Protein AF-A0A1V6T4T0-F1 (afdb_monomer_lite)

Secondary structure (DSSP, 8-state):
---GGGTGGGG---------------------------PPPPPPP----------------------------------SHHHHHHHHHHHHHHHHHHHHHHHHHHHHHSSS--HHHHHHHHHHHHHHHHHHHHHHHT-S-HHHHHHHHHHHHHHHSS---TTS---

Radius of gyration: 28.75 Å; chains: 1; bounding box: 42×71×86 Å

Organism: NCBI:txid254877

Foldseek 3Di:
DDDPVPPVVPPPPDPPPPDDDDDDDDDDDDDDDDDDDDDDDDDDDDDDDDDDDDDDDDDDDDDDDDDDDDDPDPPPDPPDPVLVVVLVVLLVLLVVLLVLVVVLVVLCVDVPRPVVVNVVSVVVSLVSLLVSLLCLVVPPDPVSSVVSCVSNCVRPNFRADNVSHTD

Structure (mmCIF, N/CA/C/O backbone):
data_AF-A0A1V6T4T0-F1
#
_entry.id   AF-A0A1V6T4T0-F1
#
loop_
_atom_site.group_PDB
_atom_site.id
_atom_site.type_symbol
_atom_site.label_atom_id
_atom_site.label_alt_id
_atom_site.label_comp_id
_atom_site.label_asym_id
_atom_site.label_entity_id
_atom_site.label_seq_id
_atom_site.pdbx_PDB_ins_code
_atom_site.Cartn_x
_atom_site.Cartn_y
_atom_site.Cartn_z
_atom_site.occupancy
_atom_site.B_iso_or_equiv
_atom_site.auth_seq_id
_atom_site.auth_comp_id
_atom_site.auth_asym_id
_atom_site.auth_atom_id
_atom_site.pdbx_PDB_model_num
ATOM 1 N N . MET A 1 1 ? 22.828 -6.256 13.362 1.00 39.22 1 MET A N 1
ATOM 2 C CA . MET A 1 1 ? 22.395 -5.739 12.044 1.00 39.22 1 MET A CA 1
ATOM 3 C C . MET A 1 1 ? 22.513 -6.869 11.032 1.00 39.22 1 MET A C 1
ATOM 5 O O . MET A 1 1 ? 23.586 -7.094 10.494 1.00 39.22 1 MET A O 1
ATOM 9 N N . GLY A 1 2 ? 21.451 -7.666 10.888 1.00 36.50 2 GLY A N 1
ATOM 10 C CA . GLY A 1 2 ? 21.402 -8.783 9.942 1.00 36.50 2 GLY A CA 1
ATOM 11 C C . GLY A 1 2 ? 21.062 -8.276 8.543 1.00 36.50 2 GLY A C 1
ATOM 12 O O . GLY A 1 2 ? 20.176 -7.442 8.384 1.00 36.50 2 GLY A O 1
ATOM 13 N N . SER A 1 3 ? 21.806 -8.741 7.546 1.00 36.81 3 SER A N 1
ATOM 14 C CA . SER A 1 3 ? 21.655 -8.368 6.141 1.00 36.81 3 SER A CA 1
ATOM 15 C C . SER A 1 3 ? 20.316 -8.882 5.588 1.00 36.81 3 SER A C 1
ATOM 17 O O . SER A 1 3 ? 20.153 -10.080 5.374 1.00 36.81 3 SER A O 1
ATOM 19 N N . PHE A 1 4 ? 19.360 -7.981 5.330 1.00 46.19 4 PHE A N 1
ATOM 20 C CA . PHE A 1 4 ? 18.042 -8.286 4.737 1.00 46.19 4 PHE A CA 1
ATOM 21 C C . PHE A 1 4 ? 18.107 -8.691 3.247 1.00 46.19 4 PHE A C 1
ATOM 23 O O . PHE A 1 4 ? 17.081 -8.974 2.629 1.00 46.19 4 PHE A O 1
ATOM 30 N N . LYS A 1 5 ? 19.312 -8.769 2.663 1.00 43.84 5 LYS A N 1
ATOM 31 C CA . LYS A 1 5 ? 19.529 -9.070 1.238 1.00 43.84 5 LYS A CA 1
ATOM 32 C C . LYS A 1 5 ? 19.141 -10.495 0.822 1.00 43.84 5 LYS A C 1
ATOM 34 O O . LYS A 1 5 ? 18.962 -10.732 -0.367 1.00 43.84 5 LYS A O 1
ATOM 39 N N . THR A 1 6 ? 18.983 -11.436 1.753 1.00 40.66 6 THR A N 1
ATOM 40 C CA . THR A 1 6 ? 18.889 -12.864 1.391 1.00 40.66 6 THR A CA 1
ATOM 41 C C . THR A 1 6 ? 17.459 -13.388 1.202 1.00 40.66 6 THR A C 1
ATOM 43 O O . THR A 1 6 ? 17.287 -14.433 0.586 1.00 40.66 6 THR A O 1
ATOM 46 N N . VAL A 1 7 ? 16.413 -12.685 1.654 1.00 46.84 7 VAL A N 1
ATOM 47 C CA . VAL A 1 7 ? 15.030 -13.221 1.580 1.00 46.84 7 VAL A CA 1
ATOM 48 C C . VAL A 1 7 ? 14.239 -12.689 0.373 1.00 46.84 7 VAL A C 1
ATOM 50 O O . VAL A 1 7 ? 13.307 -13.338 -0.095 1.00 46.84 7 VAL A O 1
ATOM 53 N N . PHE A 1 8 ? 14.641 -11.556 -0.213 1.00 44.56 8 PHE A N 1
ATOM 54 C CA . PHE A 1 8 ? 13.873 -10.892 -1.279 1.00 44.56 8 PHE A CA 1
ATOM 55 C C . PHE A 1 8 ? 14.015 -11.506 -2.682 1.00 44.56 8 PHE A C 1
ATOM 57 O O . PHE A 1 8 ? 13.233 -11.173 -3.571 1.00 44.56 8 PHE A O 1
ATOM 64 N N . LEU A 1 9 ? 14.965 -12.422 -2.899 1.00 43.00 9 LEU A N 1
ATOM 65 C CA . LEU A 1 9 ? 15.183 -13.043 -4.215 1.00 43.00 9 LEU A CA 1
ATOM 66 C C . LEU A 1 9 ? 14.289 -14.265 -4.488 1.00 43.00 9 LEU A C 1
ATOM 68 O O . LEU A 1 9 ? 14.198 -14.698 -5.634 1.00 43.00 9 LEU A O 1
ATOM 72 N N . SER A 1 10 ? 13.580 -14.794 -3.487 1.00 42.81 10 SER A N 1
ATOM 73 C CA . SER A 1 10 ? 12.797 -16.033 -3.642 1.00 42.81 10 SER A CA 1
ATOM 74 C C . SER A 1 10 ? 11.365 -15.828 -4.154 1.00 42.81 10 SER A C 1
ATOM 76 O O . SER A 1 10 ? 10.663 -16.810 -4.382 1.00 42.81 10 SER A O 1
ATOM 78 N N . TYR A 1 11 ? 10.913 -14.584 -4.349 1.00 42.09 11 TYR A N 1
ATOM 79 C CA . TYR A 1 11 ? 9.509 -14.279 -4.674 1.00 42.09 11 TYR A CA 1
ATOM 80 C C . TYR A 1 11 ? 9.285 -13.610 -6.038 1.00 42.09 11 TYR A C 1
ATOM 82 O O . TYR A 1 11 ? 8.219 -13.058 -6.292 1.00 42.09 11 TYR A O 1
ATOM 90 N N . ILE A 1 12 ? 10.248 -13.708 -6.961 1.00 43.44 12 ILE A N 1
ATOM 91 C CA . ILE A 1 12 ? 10.007 -13.425 -8.386 1.00 43.44 12 ILE A CA 1
ATOM 92 C C . ILE A 1 12 ? 9.614 -14.741 -9.072 1.00 43.44 12 ILE A C 1
ATOM 94 O O . ILE A 1 12 ? 10.333 -15.272 -9.915 1.00 43.44 12 ILE A O 1
ATOM 98 N N . ARG A 1 13 ? 8.473 -15.321 -8.685 1.00 35.56 13 ARG A N 1
ATOM 99 C CA . ARG A 1 13 ? 7.854 -16.389 -9.478 1.00 35.56 13 ARG A CA 1
ATOM 100 C C . ARG A 1 13 ? 7.001 -15.713 -10.542 1.00 35.56 13 ARG A C 1
ATOM 102 O O . ARG A 1 13 ? 5.838 -15.414 -10.306 1.00 35.56 13 ARG A O 1
ATOM 109 N N . VAL A 1 14 ? 7.610 -15.437 -11.693 1.00 39.28 14 VAL A N 1
ATOM 110 C CA . VAL A 1 14 ? 6.894 -15.032 -12.909 1.00 39.28 14 VAL A CA 1
ATOM 111 C C . VAL A 1 14 ? 5.886 -16.144 -13.230 1.00 39.28 14 VAL A C 1
ATOM 113 O O . VAL A 1 14 ? 6.318 -17.276 -13.475 1.00 39.28 14 VAL A O 1
ATOM 116 N N . PRO A 1 15 ? 4.563 -15.903 -13.200 1.00 39.06 15 PRO A N 1
ATOM 117 C CA . PRO A 1 15 ? 3.622 -16.886 -13.707 1.00 39.06 15 PRO A CA 1
ATOM 118 C C . PRO A 1 15 ? 3.873 -17.040 -15.209 1.00 39.06 15 PRO A C 1
ATOM 120 O O . PRO A 1 15 ? 3.761 -16.092 -15.983 1.00 39.06 15 PRO A O 1
ATOM 123 N N . SER A 1 16 ? 4.272 -18.244 -15.614 1.00 39.09 16 SER A N 1
ATOM 124 C CA . SER A 1 16 ? 4.381 -18.633 -17.015 1.00 39.09 16 SER A CA 1
ATOM 125 C C . SER A 1 16 ? 2.966 -18.682 -17.590 1.00 39.09 16 SER A C 1
ATOM 127 O O . SER A 1 16 ? 2.225 -19.639 -17.369 1.00 39.09 16 SER A O 1
ATOM 129 N N . ILE A 1 17 ? 2.551 -17.605 -18.256 1.00 40.81 17 ILE A N 1
ATOM 130 C CA . ILE A 1 17 ? 1.269 -17.553 -18.956 1.00 40.81 17 ILE A CA 1
ATOM 131 C C . ILE A 1 17 ? 1.451 -18.343 -20.252 1.00 40.81 17 ILE A C 1
ATOM 133 O O . ILE A 1 17 ? 2.031 -17.859 -21.224 1.00 40.81 17 ILE A O 1
ATOM 137 N N . GLN A 1 18 ? 0.982 -19.590 -20.245 1.00 39.47 18 GLN A N 1
ATOM 138 C CA . GLN A 1 18 ? 0.841 -20.408 -21.442 1.00 39.47 18 GLN A CA 1
ATOM 139 C C . GLN A 1 18 ? -0.252 -19.770 -22.317 1.00 39.47 18 GLN A C 1
ATOM 141 O O . GLN A 1 18 ? -1.447 -19.998 -22.139 1.00 39.47 18 GLN A O 1
ATOM 146 N N . SER A 1 19 ? 0.171 -18.886 -23.220 1.00 40.47 19 SER A N 1
ATOM 147 C CA . SER A 1 19 ? -0.686 -18.226 -24.203 1.00 40.47 19 SER A CA 1
ATOM 148 C C . SER A 1 19 ? -1.089 -19.236 -25.278 1.00 40.47 19 SER A C 1
ATOM 150 O O . SER A 1 19 ? -0.279 -19.624 -26.120 1.00 40.47 19 SER A O 1
ATOM 152 N N . SER A 1 20 ? -2.342 -19.690 -25.227 1.00 51.41 20 SER A N 1
ATOM 153 C CA . SER A 1 20 ? -3.001 -20.378 -26.335 1.00 51.41 20 SER A CA 1
ATOM 154 C C . SER A 1 20 ? -3.714 -19.339 -27.214 1.00 51.41 20 SER A C 1
ATOM 156 O O . SER A 1 20 ? -4.509 -18.529 -26.747 1.00 51.41 20 SER A O 1
ATOM 158 N N . HIS A 1 21 ? -3.342 -19.332 -28.495 1.00 40.75 21 HIS A N 1
ATOM 159 C CA . HIS A 1 21 ? -3.888 -18.553 -29.618 1.00 40.75 21 HIS A CA 1
ATOM 160 C C . HIS A 1 21 ? -5.436 -18.627 -29.744 1.00 40.75 21 HIS A C 1
ATOM 162 O O . HIS A 1 21 ? -5.995 -19.609 -29.258 1.00 40.75 21 HIS A O 1
ATOM 168 N N . PRO A 1 22 ? -6.144 -17.692 -30.450 1.00 52.91 22 PRO A N 1
ATOM 169 C CA . PRO A 1 22 ? -5.786 -17.247 -31.809 1.00 52.91 22 PRO A CA 1
ATOM 170 C C . PRO A 1 22 ? -6.110 -15.799 -32.261 1.00 52.91 22 PRO A C 1
ATOM 172 O O . PRO A 1 22 ? -6.985 -15.104 -31.758 1.00 52.91 22 PRO A O 1
ATOM 175 N N . ASN A 1 23 ? -5.362 -15.406 -33.302 1.00 50.00 23 ASN A N 1
ATOM 176 C CA . ASN A 1 23 ? -5.665 -14.483 -34.406 1.00 50.00 23 ASN A CA 1
ATOM 177 C C . ASN A 1 23 ? -6.933 -13.607 -34.311 1.00 50.00 23 ASN A C 1
ATOM 179 O O . ASN A 1 23 ? -8.044 -14.058 -34.595 1.00 50.00 23 ASN A O 1
ATOM 183 N N . ARG A 1 24 ? -6.734 -12.295 -34.132 1.00 44.12 24 ARG A N 1
ATOM 184 C CA . ARG A 1 24 ? -7.671 -11.286 -34.639 1.00 44.12 24 ARG A CA 1
ATOM 185 C C . ARG A 1 24 ? -6.909 -10.148 -35.312 1.00 44.12 24 ARG A C 1
ATOM 187 O O . ARG A 1 24 ? -6.298 -9.306 -34.666 1.00 44.12 24 ARG A O 1
ATOM 194 N N . ILE A 1 25 ? -6.954 -10.171 -36.639 1.00 52.62 25 ILE A N 1
ATOM 195 C CA . ILE A 1 25 ? -6.502 -9.108 -37.534 1.00 52.62 25 ILE A CA 1
ATOM 196 C C . ILE A 1 25 ? -7.375 -7.877 -37.270 1.00 52.62 25 ILE A C 1
ATOM 198 O O . ILE A 1 25 ? -8.575 -7.903 -37.543 1.00 52.62 25 ILE A O 1
ATOM 202 N N . ILE A 1 26 ? -6.782 -6.800 -36.757 1.00 56.06 26 ILE A N 1
ATOM 203 C CA . ILE A 1 26 ? -7.385 -5.464 -36.770 1.00 56.06 26 ILE A CA 1
ATOM 204 C C . ILE A 1 26 ? -6.382 -4.508 -37.417 1.00 56.06 26 ILE A C 1
ATOM 206 O O . ILE A 1 26 ? -5.222 -4.413 -37.026 1.00 56.06 26 ILE A O 1
ATOM 210 N N . LYS A 1 27 ? -6.864 -3.862 -38.477 1.00 49.19 27 LYS A N 1
ATOM 211 C CA . LYS A 1 27 ? -6.195 -2.889 -39.346 1.00 49.19 27 LYS A CA 1
ATOM 212 C C . LYS A 1 27 ? -5.767 -1.637 -38.553 1.00 49.19 27 LYS A C 1
ATOM 214 O O . LYS A 1 27 ? -6.545 -1.189 -37.713 1.00 49.19 27 LYS A O 1
ATOM 219 N N . PRO A 1 28 ? -4.607 -1.024 -38.847 1.00 42.81 28 PRO A N 1
ATOM 220 C CA . PRO A 1 28 ? -4.197 0.225 -38.214 1.00 42.81 28 PRO A CA 1
ATOM 221 C C . PRO A 1 28 ? -4.861 1.429 -38.898 1.00 42.81 28 PRO A C 1
ATOM 223 O O . PRO A 1 28 ? -4.691 1.631 -40.101 1.00 42.81 28 PRO A O 1
ATOM 226 N N . THR A 1 29 ? -5.565 2.259 -38.127 1.00 49.78 29 THR A N 1
ATOM 227 C CA . THR A 1 29 ? -5.924 3.621 -38.546 1.00 49.78 29 THR A CA 1
ATOM 228 C C . THR A 1 29 ? -4.983 4.598 -37.853 1.00 49.78 29 THR A C 1
ATOM 230 O O . THR A 1 29 ? -4.992 4.750 -36.635 1.00 49.78 29 THR A O 1
ATOM 233 N N . ASN A 1 30 ? -4.138 5.211 -38.673 1.00 43.19 30 ASN A N 1
ATOM 234 C CA . ASN A 1 30 ? -3.230 6.304 -38.369 1.00 43.19 30 ASN A CA 1
ATOM 235 C C . ASN A 1 30 ? -4.026 7.618 -38.259 1.00 43.19 30 ASN A C 1
ATOM 237 O O . ASN A 1 30 ? -4.816 7.889 -39.155 1.00 43.19 30 ASN A O 1
ATOM 241 N N . LEU A 1 31 ? -3.813 8.395 -37.192 1.00 45.69 31 LEU A N 1
ATOM 242 C CA . LEU A 1 31 ? -4.064 9.843 -37.060 1.00 45.69 31 LEU A CA 1
ATOM 243 C C . LEU A 1 31 ? -3.322 10.267 -35.775 1.00 45.69 31 LEU A C 1
ATOM 245 O O . LEU A 1 31 ? -3.678 9.843 -34.683 1.00 45.69 31 LEU A O 1
ATOM 249 N N . SER A 1 32 ? -2.105 10.801 -35.875 1.00 46.47 32 SER A N 1
ATOM 250 C CA . SER A 1 32 ? -1.798 12.219 -36.110 1.00 46.47 32 SER A CA 1
ATOM 251 C C . SER A 1 32 ? -2.185 13.120 -34.932 1.00 46.47 32 SER A C 1
ATOM 253 O O . SER A 1 32 ? -3.339 13.502 -34.776 1.00 46.47 32 SER A O 1
ATOM 255 N N . SER A 1 33 ? -1.179 13.477 -34.130 1.00 45.62 33 SER A N 1
ATOM 256 C CA . SER A 1 33 ? -0.736 14.859 -33.887 1.00 45.62 33 SER A CA 1
ATOM 257 C C . SER A 1 33 ? -0.199 15.031 -32.463 1.00 45.62 33 SER A C 1
ATOM 259 O O . SER A 1 33 ? -0.777 14.584 -31.479 1.00 45.62 33 SER A O 1
ATOM 261 N N . ASN A 1 34 ? 0.965 15.663 -32.408 1.00 48.34 34 ASN A N 1
ATOM 262 C CA . ASN A 1 34 ? 1.862 15.840 -31.271 1.00 48.34 34 ASN A CA 1
ATOM 263 C C . ASN A 1 34 ? 1.533 17.178 -30.533 1.00 48.34 34 ASN A C 1
ATOM 265 O O . ASN A 1 34 ? 0.555 17.833 -30.896 1.00 48.34 34 ASN A O 1
ATOM 269 N N . PRO A 1 35 ? 2.270 17.604 -29.488 1.00 52.31 35 PRO A N 1
ATOM 270 C CA . PRO A 1 35 ? 1.727 17.851 -28.153 1.00 52.31 35 PRO A CA 1
ATOM 271 C C . PRO A 1 35 ? 1.697 19.339 -27.751 1.00 52.31 35 PRO A C 1
ATOM 273 O O . PRO A 1 35 ? 2.487 20.147 -28.236 1.00 52.31 35 PRO A O 1
ATOM 276 N N . ALA A 1 36 ? 0.854 19.690 -26.775 1.00 44.19 36 ALA A N 1
ATOM 277 C CA . ALA A 1 36 ? 0.949 20.958 -26.051 1.00 44.19 36 ALA A CA 1
ATOM 278 C C . ALA A 1 36 ? 1.307 20.692 -24.583 1.00 44.19 36 ALA A C 1
ATOM 280 O O . ALA A 1 36 ? 0.576 20.054 -23.830 1.00 44.19 36 ALA A O 1
ATOM 281 N N . CYS A 1 37 ? 2.496 21.168 -24.232 1.00 42.69 37 CYS A N 1
ATOM 282 C CA . CYS A 1 37 ? 3.164 21.068 -22.949 1.00 42.69 37 CYS A CA 1
ATOM 283 C C . CYS A 1 37 ? 2.553 22.087 -21.971 1.00 42.69 37 CYS A C 1
ATOM 285 O O . CYS A 1 37 ? 2.670 23.292 -22.189 1.00 42.69 37 CYS A O 1
ATOM 287 N N . CYS A 1 38 ? 1.917 21.631 -20.892 1.00 43.53 38 CYS A N 1
ATOM 288 C CA . CYS A 1 38 ? 1.479 22.496 -19.795 1.00 43.53 38 CYS A CA 1
ATOM 289 C C . CYS A 1 38 ? 2.283 22.146 -18.543 1.00 43.53 38 CYS A C 1
ATOM 291 O O . CYS A 1 38 ? 1.935 21.229 -17.807 1.00 43.53 38 CYS A O 1
ATOM 293 N N . ILE A 1 39 ? 3.381 22.871 -18.326 1.00 55.25 39 ILE A N 1
ATOM 294 C CA . ILE A 1 39 ? 4.176 22.822 -17.095 1.00 55.25 39 ILE A CA 1
ATOM 295 C C . ILE A 1 39 ? 3.465 23.686 -16.039 1.00 55.25 39 ILE A C 1
ATOM 297 O O . ILE A 1 39 ? 3.317 24.891 -16.261 1.00 55.25 39 ILE A O 1
ATOM 301 N N . PRO A 1 40 ? 3.042 23.142 -14.884 1.00 48.22 40 PRO A N 1
ATOM 302 C CA . PRO A 1 40 ? 2.575 23.957 -13.771 1.00 48.22 40 PRO A CA 1
ATOM 303 C C . PRO A 1 40 ? 3.758 24.665 -13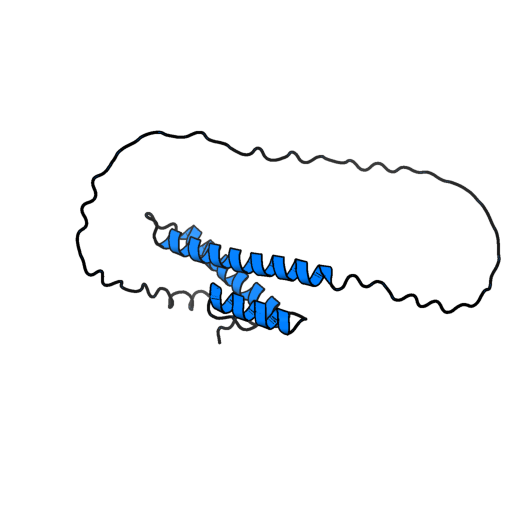.096 1.00 48.22 40 PRO A C 1
ATOM 305 O O . PRO A 1 40 ? 4.734 24.043 -12.680 1.00 48.22 40 PRO A O 1
ATOM 308 N N . ARG A 1 41 ? 3.657 25.990 -12.991 1.00 57.78 41 ARG A N 1
ATOM 309 C CA . ARG A 1 41 ? 4.602 26.878 -12.304 1.00 57.78 41 ARG A CA 1
ATOM 310 C C . ARG A 1 41 ? 4.534 26.651 -10.781 1.00 57.78 41 ARG A C 1
ATOM 312 O O . ARG A 1 41 ? 3.429 26.672 -10.240 1.00 57.78 41 ARG A O 1
ATOM 319 N N . PRO A 1 42 ? 5.663 26.485 -10.068 1.00 58.75 42 PRO A N 1
ATOM 320 C CA . PRO A 1 42 ? 5.647 26.385 -8.611 1.00 58.75 42 PRO A CA 1
ATOM 321 C C . PRO A 1 42 ? 5.350 27.752 -7.959 1.00 58.75 42 PRO A C 1
ATOM 323 O O . PRO A 1 42 ? 5.815 28.781 -8.465 1.00 58.75 42 PRO A O 1
ATOM 326 N N . PRO A 1 43 ? 4.596 27.796 -6.845 1.00 53.97 43 PRO A N 1
ATOM 327 C CA . PRO A 1 43 ? 4.362 29.024 -6.096 1.00 53.97 43 PRO A CA 1
ATOM 328 C C . PRO A 1 43 ? 5.620 29.466 -5.335 1.00 53.97 43 PRO A C 1
ATOM 330 O O . PRO A 1 43 ? 6.303 28.678 -4.684 1.00 53.97 43 PRO A O 1
ATOM 333 N N . THR A 1 44 ? 5.906 30.762 -5.424 1.00 56.19 44 THR A N 1
ATOM 334 C CA . THR A 1 44 ? 6.917 31.492 -4.651 1.00 56.19 44 THR A CA 1
ATOM 335 C C . THR A 1 44 ? 6.648 31.421 -3.142 1.00 56.19 44 THR A C 1
ATOM 337 O O . THR A 1 44 ? 5.509 31.651 -2.733 1.00 56.19 44 THR A O 1
ATOM 340 N N . PRO A 1 45 ? 7.670 31.199 -2.297 1.00 50.88 45 PRO A N 1
ATOM 341 C CA . PRO A 1 45 ? 7.545 31.358 -0.853 1.00 50.88 45 PRO A CA 1
ATOM 342 C C . PRO A 1 45 ? 7.513 32.846 -0.474 1.00 50.88 45 PRO A C 1
ATOM 344 O O . PRO A 1 45 ? 8.440 33.599 -0.772 1.00 50.88 45 PRO A O 1
ATOM 347 N N . SER A 1 46 ? 6.441 33.272 0.194 1.00 43.38 46 SER A N 1
ATOM 348 C CA . SER A 1 46 ? 6.360 34.581 0.842 1.00 43.38 46 SER A CA 1
ATOM 349 C C . SER A 1 46 ? 7.101 34.542 2.177 1.00 43.38 46 SER A C 1
ATOM 351 O O . SER A 1 46 ? 6.693 33.864 3.117 1.00 43.38 46 SER A O 1
ATOM 353 N N . THR A 1 47 ? 8.193 35.293 2.255 1.00 46.97 47 THR A N 1
ATOM 354 C CA . THR A 1 47 ? 8.907 35.615 3.490 1.00 46.97 47 THR A CA 1
ATOM 355 C C . THR A 1 47 ? 8.059 36.586 4.314 1.00 46.97 47 THR A C 1
ATOM 357 O O . THR A 1 47 ? 7.944 37.756 3.954 1.00 46.97 47 THR A O 1
ATOM 360 N N . SER A 1 48 ? 7.466 36.133 5.420 1.00 43.31 48 SER A N 1
ATOM 361 C CA . SER A 1 48 ? 6.903 37.042 6.427 1.00 43.31 48 SER A CA 1
ATOM 362 C C . SER A 1 48 ? 7.930 37.288 7.522 1.00 43.31 48 SER A C 1
ATOM 364 O O . SER A 1 48 ? 8.204 36.431 8.359 1.00 43.31 48 SER A O 1
ATOM 366 N N . SER A 1 49 ? 8.500 38.489 7.475 1.00 45.06 49 SER A N 1
ATOM 367 C CA . SER A 1 49 ? 9.351 39.068 8.504 1.00 45.06 49 SER A CA 1
ATOM 368 C C . SER A 1 49 ? 8.608 39.235 9.828 1.00 45.06 49 SER A C 1
ATOM 370 O O . SER A 1 49 ? 7.511 39.789 9.888 1.00 45.06 49 SER A O 1
ATOM 372 N N . LEU A 1 50 ? 9.283 38.805 10.892 1.00 46.16 50 LEU A N 1
ATOM 373 C CA . LEU A 1 50 ? 9.067 39.207 12.274 1.00 46.16 50 LEU A CA 1
ATOM 374 C C . LEU A 1 50 ? 9.173 40.729 12.423 1.00 46.16 50 LEU A C 1
ATOM 376 O O . LEU A 1 50 ? 10.204 41.300 12.072 1.00 46.16 50 LEU A O 1
ATOM 380 N N . LEU A 1 51 ? 8.179 41.355 13.055 1.00 45.66 51 LEU A N 1
ATOM 381 C CA . LEU A 1 51 ? 8.362 42.603 13.797 1.00 45.66 51 LEU A CA 1
ATOM 382 C C . LEU A 1 51 ? 7.507 42.587 15.080 1.00 45.66 51 LEU A C 1
ATOM 384 O O . LEU A 1 51 ? 6.358 42.142 15.041 1.00 45.66 51 LEU A O 1
ATOM 388 N N . PRO A 1 52 ? 8.051 43.055 16.221 1.00 49.81 52 PRO A N 1
ATOM 389 C CA . PRO A 1 52 ? 7.384 43.032 17.512 1.00 49.81 52 PRO A CA 1
ATOM 390 C C . PRO A 1 52 ? 6.644 44.350 17.755 1.00 49.81 52 PRO A C 1
ATOM 392 O O . PRO A 1 52 ? 7.263 45.408 17.870 1.00 49.81 52 PRO A O 1
ATOM 395 N N . HIS A 1 53 ? 5.325 44.298 17.918 1.00 43.00 53 HIS A N 1
ATOM 396 C CA . HIS A 1 53 ? 4.584 45.442 18.441 1.00 43.00 53 HIS A CA 1
ATOM 397 C C . HIS A 1 53 ? 4.458 45.343 19.961 1.00 43.00 53 HIS A C 1
ATOM 399 O O . HIS A 1 53 ? 3.622 44.630 20.511 1.00 43.00 53 HIS A O 1
ATOM 405 N N . ARG A 1 54 ? 5.329 46.109 20.628 1.00 46.41 54 ARG A N 1
ATOM 406 C CA . ARG A 1 54 ? 5.088 46.673 21.958 1.00 46.41 54 ARG A CA 1
ATOM 407 C C . ARG A 1 54 ? 3.763 47.436 21.945 1.00 46.41 54 ARG A C 1
ATOM 409 O O . ARG A 1 54 ? 3.654 48.420 21.221 1.00 46.41 54 ARG A O 1
ATOM 416 N N . CYS A 1 55 ? 2.853 47.083 22.843 1.00 43.06 55 CYS A N 1
ATOM 417 C CA . CYS A 1 55 ? 1.916 48.031 23.434 1.00 43.06 55 CYS A CA 1
ATOM 418 C C . CYS A 1 55 ? 1.811 47.725 24.928 1.00 43.06 55 CYS A C 1
ATOM 420 O O . CYS A 1 55 ? 1.265 46.706 25.338 1.00 43.06 55 CYS A O 1
ATOM 422 N N . CYS A 1 56 ? 2.388 48.614 25.733 1.00 42.75 56 CYS A N 1
ATOM 423 C CA . CYS A 1 56 ? 2.102 48.718 27.154 1.00 42.75 56 CYS A CA 1
ATOM 424 C C . CYS A 1 56 ? 0.687 49.284 27.324 1.00 42.75 56 CYS A C 1
ATOM 426 O O . CYS A 1 56 ? 0.330 50.259 26.662 1.00 42.75 56 CYS A O 1
ATOM 428 N N . THR A 1 57 ? -0.095 48.746 28.253 1.00 50.41 57 THR A N 1
ATOM 429 C CA . THR A 1 57 ? -1.223 49.478 28.841 1.00 50.41 57 THR A CA 1
ATOM 430 C C . THR A 1 57 ? -1.267 49.176 30.330 1.00 50.41 57 THR A C 1
ATOM 432 O O . THR A 1 57 ? -1.197 48.025 30.756 1.00 50.41 57 THR A O 1
ATOM 435 N N . THR A 1 58 ? -1.275 50.247 31.111 1.00 43.91 58 THR A N 1
ATOM 436 C CA . THR A 1 58 ? -1.184 50.284 32.566 1.00 43.91 58 THR A CA 1
ATOM 437 C C . THR A 1 58 ? -2.564 50.231 33.221 1.00 43.91 58 THR A C 1
ATOM 439 O O . THR A 1 58 ? -3.500 50.858 32.739 1.00 43.91 58 THR A O 1
ATOM 442 N N . ALA A 1 59 ? -2.580 49.593 34.396 1.00 44.53 59 ALA A N 1
ATOM 443 C CA . ALA A 1 59 ? -3.465 49.790 35.549 1.00 44.53 59 ALA A CA 1
ATOM 444 C C . ALA A 1 59 ? -4.945 49.365 35.452 1.00 44.53 59 ALA A C 1
ATOM 446 O O . ALA A 1 59 ? -5.729 49.936 34.708 1.00 44.53 59 ALA A O 1
ATOM 447 N N . SER A 1 60 ? -5.365 48.481 36.367 1.00 49.56 60 SER A N 1
ATOM 448 C CA . SER A 1 60 ? -6.202 48.896 37.507 1.00 49.56 60 SER A CA 1
ATOM 449 C C . SER A 1 60 ? -6.344 47.771 38.547 1.00 49.56 60 SER A C 1
ATOM 451 O O . SER A 1 60 ? -6.358 46.591 38.206 1.00 49.56 60 SER A O 1
ATOM 453 N N . MET A 1 61 ? -6.419 48.151 39.823 1.00 41.66 61 MET A N 1
ATOM 454 C CA . MET A 1 61 ? -6.607 47.281 40.989 1.00 41.66 61 MET A CA 1
ATOM 455 C C . MET A 1 61 ? -8.093 46.990 41.247 1.00 41.66 61 MET A C 1
ATOM 457 O O . MET A 1 61 ? -8.906 47.909 41.186 1.00 41.66 61 MET A O 1
ATOM 461 N N . SER A 1 62 ? -8.436 45.770 41.678 1.00 53.12 62 SER A N 1
ATOM 462 C CA . SER A 1 62 ? -9.428 45.573 42.751 1.00 53.12 62 SER A CA 1
ATOM 463 C C . SER A 1 62 ? -9.501 44.131 43.246 1.00 53.12 62 SER A C 1
ATOM 465 O O . SER A 1 62 ? -9.610 43.183 42.474 1.00 53.12 62 SER A O 1
ATOM 467 N N . SER A 1 63 ? -9.453 44.009 44.567 1.00 49.41 63 SER A N 1
ATOM 468 C CA . SER A 1 63 ? -9.659 42.803 45.359 1.00 49.41 63 SER A CA 1
ATOM 469 C C . SER A 1 63 ? -11.142 42.433 45.423 1.00 49.41 63 SER A C 1
ATOM 471 O O . SER A 1 63 ? -11.935 43.284 45.809 1.00 49.41 63 SER A O 1
ATOM 473 N N . GLN A 1 64 ? -11.503 41.169 45.172 1.00 40.84 64 GLN A N 1
ATOM 474 C CA . GLN A 1 64 ? -12.589 40.472 45.886 1.00 40.84 64 GLN A CA 1
ATOM 475 C C . GLN A 1 64 ? -12.657 38.986 45.490 1.00 40.84 64 GLN A C 1
ATOM 477 O O . GLN A 1 64 ? -12.920 38.636 44.344 1.00 40.84 64 GLN A O 1
ATOM 482 N N . ALA A 1 65 ? -12.446 38.109 46.469 1.00 43.09 65 ALA A N 1
ATOM 483 C CA . ALA A 1 65 ? -13.075 36.787 46.540 1.00 43.09 65 ALA A CA 1
ATOM 484 C C . ALA A 1 65 ? -14.329 36.915 47.442 1.00 43.09 65 ALA A C 1
ATOM 486 O O . ALA A 1 65 ? -14.449 37.953 48.102 1.00 43.09 65 ALA A O 1
ATOM 487 N N . PRO A 1 66 ? -15.213 35.906 47.605 1.00 53.53 66 PRO A N 1
ATOM 488 C CA . PRO A 1 66 ? -15.325 34.594 46.951 1.00 53.53 66 PRO A CA 1
ATOM 489 C C . PRO A 1 66 ? -16.750 34.311 46.397 1.00 53.53 66 PRO A C 1
ATOM 491 O O . PRO A 1 66 ? -17.725 34.915 46.833 1.00 53.53 66 PRO A O 1
ATOM 494 N N . ALA A 1 67 ? -16.914 33.327 45.505 1.00 38.75 67 ALA A N 1
ATOM 495 C CA . ALA A 1 67 ? -18.215 32.671 45.313 1.00 38.75 67 ALA A CA 1
ATOM 496 C C . ALA A 1 67 ? -18.046 31.231 44.812 1.00 38.75 67 ALA A C 1
ATOM 498 O O . ALA A 1 67 ? -17.492 30.971 43.747 1.00 38.75 67 ALA A O 1
ATOM 499 N N . SER A 1 68 ? -18.529 30.305 45.630 1.00 47.56 68 SER A N 1
ATOM 500 C CA . SER A 1 68 ? -18.650 28.876 45.382 1.00 47.56 68 SER A CA 1
ATOM 501 C C . SER A 1 68 ? -19.601 28.584 44.217 1.00 47.56 68 SER A C 1
ATOM 503 O O . SER A 1 68 ? -20.703 29.123 44.169 1.00 47.56 68 SER A O 1
ATOM 505 N N . GLY A 1 69 ? -19.222 27.658 43.334 1.00 37.03 69 GLY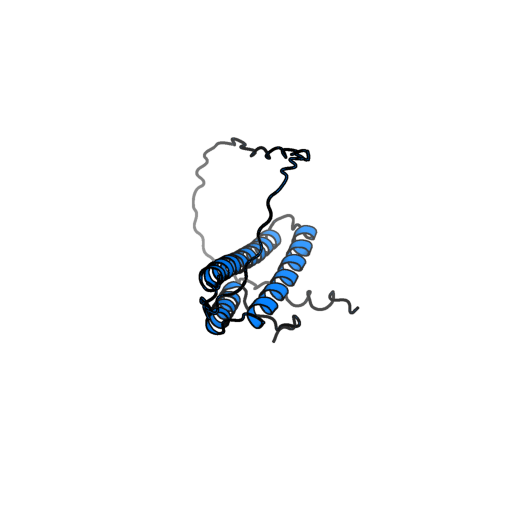 A N 1
ATOM 506 C CA . GLY A 1 69 ? -20.123 27.052 42.353 1.00 37.03 69 GLY A CA 1
ATOM 507 C C . GLY A 1 69 ? -19.432 25.916 41.590 1.00 37.03 69 GLY A C 1
ATOM 508 O O . GLY A 1 69 ? -18.435 26.178 40.918 1.00 37.03 69 GLY A O 1
ATOM 509 N N . PRO A 1 70 ? -19.905 24.657 41.675 1.00 51.28 70 PRO A N 1
ATOM 510 C CA . PRO A 1 70 ? -19.370 23.565 40.881 1.00 51.28 70 PRO A CA 1
ATOM 511 C C . PRO A 1 70 ? -20.012 23.637 39.496 1.00 51.28 70 PRO A C 1
ATOM 513 O O . PRO A 1 70 ? -21.161 23.254 39.307 1.00 51.28 70 PRO A O 1
ATOM 516 N N . ALA A 1 71 ? -19.277 24.142 38.514 1.00 41.41 71 ALA A N 1
ATOM 517 C CA . ALA A 1 71 ? -19.651 24.007 37.114 1.00 41.41 71 ALA A CA 1
ATOM 518 C C . ALA A 1 71 ? -18.533 23.256 36.395 1.00 41.41 71 ALA A C 1
ATOM 520 O O . ALA A 1 71 ? -17.758 23.816 35.622 1.00 41.41 71 ALA A O 1
ATOM 521 N N . SER A 1 72 ? -18.448 21.956 36.680 1.00 47.00 72 SER A N 1
ATOM 522 C CA . SER A 1 72 ? -17.825 20.981 35.791 1.00 47.00 72 SER A CA 1
ATOM 523 C C . SER A 1 72 ? -18.650 20.934 34.504 1.00 47.00 72 SER A C 1
ATOM 525 O O . SER A 1 72 ? -19.507 20.073 34.325 1.00 47.00 72 SER A O 1
ATOM 527 N N . GLY A 1 73 ? -18.448 21.917 33.627 1.00 40.88 73 GLY A N 1
ATOM 528 C CA . GLY A 1 73 ? -18.926 21.831 32.256 1.00 40.88 73 GLY A CA 1
ATOM 529 C C . GLY A 1 73 ? -18.261 20.620 31.596 1.00 40.88 73 GLY A C 1
ATOM 530 O O . GLY A 1 73 ? -17.054 20.431 31.780 1.00 40.88 73 GLY A O 1
ATOM 531 N N . PRO A 1 74 ? -19.003 19.772 30.864 1.00 47.72 74 PRO A N 1
ATOM 532 C CA . PRO A 1 74 ? -18.382 18.696 30.118 1.00 47.72 74 PRO A CA 1
ATOM 533 C C . PRO A 1 74 ? -17.427 19.336 29.115 1.00 47.72 74 PRO A C 1
ATOM 535 O O . PRO A 1 74 ? -17.825 20.155 28.286 1.00 47.72 74 PRO A O 1
ATOM 538 N N . ALA A 1 75 ? -16.148 18.988 29.230 1.00 50.62 75 ALA A N 1
ATOM 539 C CA . ALA A 1 75 ? -15.169 19.264 28.203 1.00 50.62 75 ALA A CA 1
ATOM 540 C C . ALA A 1 75 ? -15.739 18.747 26.876 1.00 50.62 75 ALA A C 1
ATOM 542 O O . ALA A 1 75 ? -15.923 17.541 26.704 1.00 50.62 75 ALA A O 1
ATOM 543 N N . SER A 1 76 ? -16.048 19.662 25.956 1.00 50.25 76 SER A N 1
ATOM 544 C CA . SER A 1 76 ? -16.289 19.348 24.551 1.00 50.25 76 SER A CA 1
ATOM 545 C C . SER A 1 76 ? -15.014 18.730 23.987 1.00 50.25 76 SER A C 1
ATOM 547 O O . SER A 1 76 ? -14.143 19.420 23.460 1.00 50.25 76 SER A O 1
ATOM 549 N N . GLY A 1 77 ? -14.868 17.420 24.171 1.00 51.97 77 GLY A N 1
ATOM 550 C CA . GLY A 1 77 ? -13.781 16.645 23.606 1.00 51.97 77 GLY A CA 1
ATOM 551 C C . GLY A 1 77 ? -13.917 16.624 22.081 1.00 51.97 77 GLY A C 1
ATOM 552 O O . GLY A 1 77 ? -14.979 16.255 21.572 1.00 51.97 77 GLY A O 1
ATOM 553 N N . PRO A 1 78 ? -12.876 16.980 21.313 1.00 49.66 78 PRO A N 1
ATOM 554 C CA . PRO A 1 78 ? -12.898 16.847 19.864 1.00 49.66 78 PRO A CA 1
ATOM 555 C C . PRO A 1 78 ? -12.644 15.375 19.498 1.00 49.66 78 PRO A C 1
ATOM 557 O O . PRO A 1 78 ? -11.549 15.029 19.075 1.00 49.66 78 PRO A O 1
ATOM 560 N N . ALA A 1 79 ? -13.608 14.473 19.710 1.00 50.31 79 ALA A N 1
ATOM 561 C CA . ALA A 1 79 ? -13.324 13.029 19.622 1.00 50.31 79 ALA A CA 1
ATOM 562 C C . ALA A 1 79 ? -13.948 12.282 18.427 1.00 50.31 79 ALA A C 1
ATOM 564 O O . ALA A 1 79 ? -13.469 11.207 18.089 1.00 50.31 79 ALA A O 1
ATOM 565 N N . SER A 1 80 ? -14.964 12.816 17.736 1.00 50.06 80 SER A N 1
ATOM 566 C CA . SER A 1 80 ? -15.675 12.017 16.711 1.00 50.06 80 SER A CA 1
ATOM 567 C C . SER A 1 80 ? -15.288 12.349 15.260 1.00 50.06 80 SER A C 1
ATOM 569 O O . SER A 1 80 ? -15.039 11.457 14.449 1.00 50.06 80 SER A O 1
ATOM 571 N N . ILE A 1 81 ? -15.127 13.635 14.920 1.00 48.00 81 ILE A N 1
ATOM 572 C CA . ILE A 1 81 ? -14.808 14.057 13.539 1.00 48.00 81 ILE A CA 1
ATOM 573 C C . ILE A 1 81 ? -13.369 13.673 13.148 1.00 48.00 81 ILE A C 1
ATOM 575 O O . ILE A 1 81 ? -13.120 13.275 12.008 1.00 48.00 81 ILE A O 1
ATOM 579 N N . ALA A 1 82 ? -12.433 13.736 14.103 1.00 54.84 82 ALA A N 1
ATOM 580 C CA . ALA A 1 82 ? -11.036 13.371 13.881 1.00 54.84 82 ALA A CA 1
ATOM 581 C C . ALA A 1 82 ? -10.885 11.887 13.502 1.00 54.84 82 ALA A C 1
ATOM 583 O O . ALA A 1 82 ? -10.148 11.580 12.569 1.00 54.84 82 ALA A O 1
ATOM 584 N N . SER A 1 83 ? -11.645 10.983 14.136 1.00 67.81 83 SER A N 1
ATOM 585 C CA . SER A 1 83 ? -11.603 9.544 13.832 1.00 67.81 83 SER A CA 1
ATOM 586 C C . SER A 1 83 ? -12.006 9.258 12.379 1.00 67.81 83 SER A C 1
ATOM 588 O O . SER A 1 83 ? -11.286 8.577 11.649 1.00 67.81 83 SER A O 1
ATOM 590 N N . GLY A 1 84 ? -13.089 9.880 11.896 1.00 82.62 84 GLY A N 1
ATOM 591 C CA . GLY A 1 84 ? -13.550 9.696 10.516 1.00 82.62 84 GLY A CA 1
ATOM 592 C C . GLY A 1 84 ? -12.605 10.277 9.456 1.00 82.62 84 GLY A C 1
ATOM 593 O O . GLY A 1 84 ? -12.422 9.679 8.395 1.00 82.62 84 GLY A O 1
ATOM 594 N N . ALA A 1 85 ? -11.993 11.436 9.719 1.00 85.50 85 ALA A N 1
ATOM 595 C CA . ALA A 1 85 ? -11.030 12.046 8.798 1.00 85.50 85 ALA A CA 1
ATOM 596 C C . ALA A 1 85 ? -9.720 11.244 8.721 1.00 85.50 85 ALA A C 1
ATOM 598 O O . ALA A 1 85 ? -9.239 10.969 7.621 1.00 85.50 85 ALA A O 1
ATOM 599 N N . ILE A 1 86 ? -9.189 10.821 9.873 1.00 88.50 86 ILE A N 1
ATOM 600 C CA . ILE A 1 86 ? -7.970 10.006 9.957 1.00 88.50 86 ILE A CA 1
ATOM 601 C C . ILE A 1 86 ? -8.199 8.647 9.290 1.00 88.50 86 ILE A C 1
ATOM 603 O O . ILE A 1 86 ? -7.375 8.220 8.485 1.00 88.50 86 ILE A O 1
ATOM 607 N N . PHE A 1 87 ? -9.348 8.010 9.534 1.00 90.81 87 PHE A N 1
ATOM 608 C CA . PHE A 1 87 ? -9.718 6.759 8.876 1.00 90.81 87 PHE A CA 1
ATOM 609 C C . PHE A 1 87 ? -9.733 6.895 7.347 1.00 90.81 87 PHE A C 1
ATOM 611 O O . PHE A 1 87 ? -9.106 6.103 6.647 1.00 90.81 87 PHE A O 1
ATOM 618 N N . ARG A 1 88 ? -10.389 7.933 6.806 1.00 93.19 88 ARG A N 1
ATOM 619 C CA . ARG A 1 88 ? -10.430 8.170 5.351 1.00 93.19 88 ARG A CA 1
ATOM 620 C C . ARG A 1 88 ? -9.049 8.442 4.757 1.00 93.19 88 ARG A C 1
ATOM 622 O O . ARG A 1 88 ? -8.742 7.920 3.687 1.00 93.19 88 ARG A O 1
ATOM 629 N N . ALA A 1 89 ? -8.216 9.224 5.442 1.00 93.44 89 ALA A N 1
ATOM 630 C CA . ALA A 1 89 ? -6.843 9.469 5.008 1.00 93.44 89 ALA A CA 1
ATOM 631 C C . ALA A 1 89 ? -6.029 8.166 4.969 1.00 93.44 89 ALA A C 1
ATOM 633 O O . ALA A 1 89 ? -5.287 7.924 4.018 1.00 93.44 89 ALA A O 1
ATOM 634 N N . PHE A 1 90 ? -6.223 7.297 5.960 1.00 94.69 90 PHE A N 1
ATOM 635 C CA . PHE A 1 90 ? -5.566 5.998 6.030 1.00 94.69 90 PHE A CA 1
ATOM 636 C C . PHE A 1 90 ? -5.997 5.060 4.899 1.00 94.69 90 PHE A C 1
ATOM 638 O O . PHE A 1 90 ? -5.154 4.451 4.244 1.00 94.69 90 PHE A O 1
ATOM 645 N N . VAL A 1 91 ? -7.302 5.004 4.612 1.00 95.44 91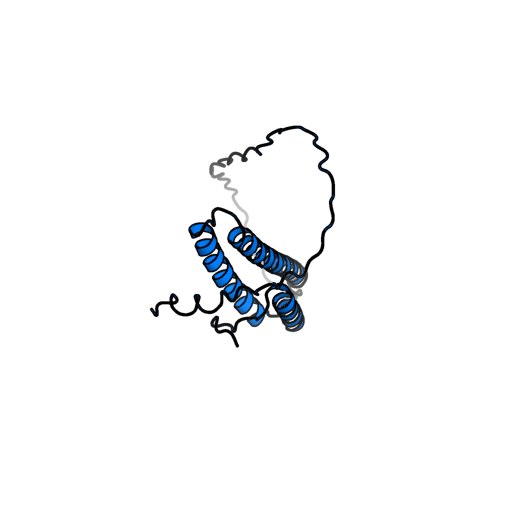 VAL A N 1
ATOM 646 C CA . VAL A 1 91 ? -7.855 4.284 3.454 1.00 95.44 91 VAL A CA 1
ATOM 647 C C . VAL A 1 91 ? -7.210 4.777 2.157 1.00 95.44 91 VAL A C 1
ATOM 649 O O . VAL A 1 91 ? -6.740 3.964 1.363 1.00 95.44 91 VAL A O 1
ATOM 652 N N . GLY A 1 92 ? -7.112 6.098 1.963 1.00 95.75 92 GLY A N 1
ATOM 653 C CA . GLY A 1 92 ? -6.408 6.684 0.816 1.00 95.75 92 GLY A CA 1
ATOM 654 C C . GLY A 1 92 ? -4.936 6.264 0.746 1.00 95.75 92 GLY A C 1
ATOM 655 O O . GLY A 1 92 ? -4.431 5.940 -0.327 1.00 95.75 92 GLY A O 1
ATOM 656 N N . GLY A 1 93 ? -4.265 6.181 1.895 1.00 96.81 93 GLY A N 1
ATOM 657 C CA . GLY A 1 93 ? -2.905 5.662 2.007 1.00 96.81 93 GLY A CA 1
ATOM 658 C C . GLY A 1 93 ? -2.750 4.214 1.523 1.00 96.81 93 GLY A C 1
ATOM 659 O O . GLY A 1 93 ? -1.796 3.916 0.806 1.00 96.81 93 GLY A O 1
ATOM 660 N N . ILE A 1 94 ? -3.701 3.330 1.844 1.00 96.25 94 ILE A N 1
ATOM 661 C CA . ILE A 1 94 ? -3.697 1.934 1.370 1.00 96.25 94 ILE A CA 1
ATOM 662 C C . ILE A 1 94 ? -3.876 1.874 -0.155 1.00 96.25 94 ILE A C 1
ATOM 664 O O . ILE A 1 94 ? -3.155 1.133 -0.825 1.00 96.25 94 ILE A O 1
ATOM 668 N N . TYR A 1 95 ? -4.776 2.680 -0.727 1.00 97.25 95 TYR A N 1
ATOM 669 C CA . TYR A 1 95 ? -4.926 2.765 -2.186 1.00 97.25 95 TYR A CA 1
ATOM 670 C C . TYR A 1 95 ? -3.655 3.271 -2.875 1.00 97.25 95 TYR A C 1
ATOM 672 O O . TYR A 1 95 ? -3.251 2.715 -3.896 1.00 97.25 95 TYR A O 1
ATOM 680 N N . ASN A 1 96 ? -2.982 4.267 -2.297 1.00 97.69 96 ASN A N 1
ATOM 681 C CA . ASN A 1 96 ? -1.709 4.757 -2.825 1.00 97.69 96 ASN A CA 1
ATOM 682 C C . ASN A 1 96 ? -0.617 3.682 -2.767 1.00 97.69 96 ASN A C 1
ATOM 684 O O . ASN A 1 96 ? 0.141 3.528 -3.719 1.00 97.69 96 ASN A O 1
ATOM 688 N N . LEU A 1 97 ? -0.562 2.892 -1.690 1.00 97.00 97 LEU A N 1
ATOM 689 C CA . LEU A 1 97 ? 0.354 1.755 -1.608 1.00 97.00 97 LEU A CA 1
ATOM 690 C C . LEU A 1 97 ? 0.064 0.713 -2.700 1.00 97.00 97 LEU A C 1
ATOM 692 O O . LEU A 1 97 ? 1.003 0.213 -3.318 1.00 97.00 97 LEU A O 1
ATOM 696 N N . LYS A 1 98 ? -1.213 0.414 -2.975 1.00 97.75 98 LYS A N 1
ATOM 697 C CA . LYS A 1 98 ? -1.592 -0.470 -4.088 1.00 97.75 98 LYS A CA 1
ATOM 698 C C . LYS A 1 98 ? -1.121 0.091 -5.428 1.00 97.75 98 LYS A C 1
ATOM 700 O O . LYS A 1 98 ? -0.501 -0.634 -6.197 1.00 97.75 98 LYS A O 1
ATOM 705 N N . ALA A 1 99 ? -1.335 1.382 -5.667 1.00 97.69 99 ALA A N 1
ATOM 706 C CA . ALA A 1 99 ? -0.872 2.042 -6.883 1.00 97.69 99 ALA A CA 1
ATOM 707 C C . ALA A 1 99 ? 0.657 1.963 -7.042 1.00 97.69 99 ALA A C 1
ATOM 709 O O . ALA A 1 99 ? 1.139 1.714 -8.143 1.00 97.69 99 ALA A O 1
ATOM 710 N N . SER A 1 100 ? 1.424 2.099 -5.956 1.00 97.25 100 SER A N 1
ATOM 711 C CA . SER A 1 100 ? 2.882 1.915 -5.983 1.00 97.25 100 SER A CA 1
ATOM 712 C C . SER A 1 100 ? 3.291 0.482 -6.342 1.00 97.25 100 SER A C 1
ATOM 714 O O . SER A 1 100 ? 4.237 0.292 -7.106 1.00 97.25 100 SER A O 1
ATOM 716 N N . ILE A 1 101 ? 2.582 -0.530 -5.828 1.00 97.31 101 ILE A N 1
ATOM 717 C CA . ILE A 1 101 ? 2.809 -1.941 -6.190 1.00 97.31 101 ILE A CA 1
ATOM 718 C 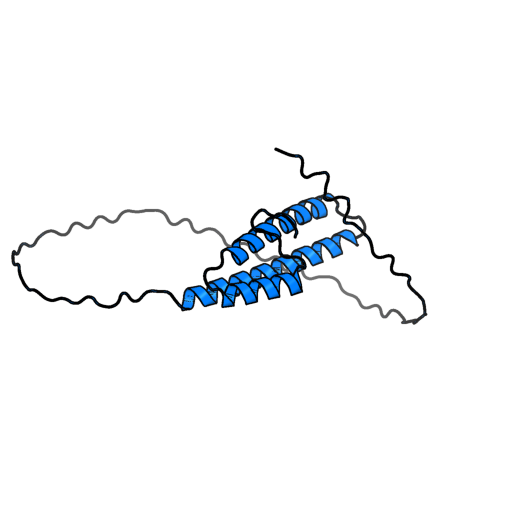C . ILE A 1 101 ? 2.538 -2.158 -7.681 1.00 97.31 101 ILE A C 1
ATOM 720 O O . ILE A 1 101 ? 3.384 -2.716 -8.376 1.00 97.31 101 ILE A O 1
ATOM 724 N N . ASP A 1 102 ? 1.420 -1.642 -8.183 1.00 97.56 102 ASP A N 1
ATOM 725 C CA . ASP A 1 102 ? 1.043 -1.768 -9.594 1.00 97.56 102 ASP A CA 1
ATOM 726 C C . ASP A 1 102 ? 2.040 -1.046 -10.501 1.00 97.56 102 ASP A C 1
ATOM 728 O O . ASP A 1 102 ? 2.456 -1.565 -11.537 1.00 97.56 102 ASP A O 1
ATOM 732 N N . HIS A 1 103 ? 2.504 0.131 -10.081 1.00 97.06 103 HIS A N 1
ATOM 733 C CA . HIS A 1 103 ? 3.536 0.870 -10.793 1.00 97.06 103 HIS A CA 1
ATOM 734 C C . HIS A 1 103 ? 4.849 0.082 -10.877 1.00 97.06 103 HIS A C 1
ATOM 736 O O . HIS A 1 103 ? 5.453 0.006 -11.947 1.00 97.06 103 HIS A O 1
ATOM 742 N N . ARG A 1 104 ? 5.261 -0.572 -9.784 1.00 97.12 104 ARG A N 1
ATOM 743 C CA . ARG A 1 104 ? 6.436 -1.452 -9.780 1.00 97.12 104 ARG A CA 1
ATOM 744 C C . ARG A 1 104 ? 6.289 -2.604 -10.775 1.00 97.12 104 ARG A C 1
ATOM 746 O O . ARG A 1 104 ? 7.261 -2.941 -11.448 1.00 97.12 104 ARG A O 1
ATOM 753 N N . GLU A 1 105 ? 5.107 -3.209 -10.869 1.00 96.50 105 GLU A N 1
ATOM 754 C CA . GLU A 1 105 ? 4.830 -4.266 -11.851 1.00 96.50 105 GLU A CA 1
ATOM 755 C C . GLU A 1 105 ? 4.932 -3.740 -13.287 1.00 96.50 105 GLU A C 1
ATOM 757 O O . GLU A 1 105 ? 5.556 -4.383 -14.131 1.00 96.50 105 GLU A O 1
ATOM 762 N N . VAL A 1 106 ? 4.418 -2.535 -13.554 1.00 97.12 106 VAL A N 1
ATOM 763 C CA . VAL A 1 106 ? 4.557 -1.875 -14.862 1.00 97.12 106 VAL A CA 1
ATOM 764 C C . VAL A 1 106 ? 6.025 -1.623 -15.216 1.00 97.12 106 VAL A C 1
ATOM 766 O O . VAL A 1 106 ? 6.440 -1.944 -16.331 1.00 97.12 106 VAL A O 1
ATOM 769 N N . LEU A 1 107 ? 6.834 -1.116 -14.280 1.00 95.12 107 LEU A N 1
ATOM 770 C CA . LEU A 1 107 ? 8.276 -0.917 -14.490 1.00 95.12 107 LEU A CA 1
ATOM 771 C C . LEU A 1 107 ? 9.012 -2.241 -14.740 1.00 95.12 107 LEU A C 1
ATOM 773 O O . LEU A 1 107 ? 9.942 -2.299 -15.539 1.00 95.12 107 LEU A O 1
ATOM 777 N N . ALA A 1 108 ? 8.594 -3.329 -14.092 1.00 94.44 108 ALA A N 1
ATOM 778 C CA . ALA A 1 108 ? 9.180 -4.646 -14.330 1.00 94.44 108 ALA A CA 1
ATOM 779 C C . ALA A 1 108 ? 8.883 -5.187 -15.742 1.00 94.44 108 ALA A C 1
ATOM 781 O O . ALA A 1 108 ? 9.639 -6.019 -16.244 1.00 94.44 108 ALA A O 1
ATOM 782 N N . MET A 1 109 ? 7.811 -4.709 -16.384 1.00 95.38 109 MET A N 1
ATOM 783 C CA . MET A 1 109 ? 7.428 -5.064 -17.754 1.00 95.38 109 MET A CA 1
ATOM 784 C C . MET A 1 109 ? 7.985 -4.103 -18.820 1.00 95.38 109 MET A C 1
ATOM 786 O O . MET A 1 109 ? 7.822 -4.369 -20.013 1.00 95.38 109 MET A O 1
ATOM 790 N N . SER A 1 110 ? 8.626 -2.991 -18.439 1.00 94.19 110 SER A N 1
ATOM 791 C CA . SER A 1 110 ? 9.149 -2.009 -19.397 1.00 94.19 110 SER A CA 1
ATOM 792 C C . SER A 1 110 ? 10.455 -2.466 -20.058 1.00 94.19 110 SER A C 1
ATOM 794 O O . SER A 1 110 ? 11.205 -3.276 -19.516 1.00 94.19 110 SER A O 1
ATOM 796 N N . SER A 1 111 ? 10.765 -1.911 -21.235 1.00 91.88 111 SER A N 1
ATOM 797 C CA . SER A 1 111 ? 12.030 -2.154 -21.936 1.00 91.88 111 SER A CA 1
ATOM 798 C C . SER A 1 111 ? 12.680 -0.827 -22.356 1.00 91.88 111 SER A C 1
ATOM 800 O O . SER A 1 111 ? 12.075 -0.096 -23.143 1.00 91.88 111 SER A O 1
ATOM 802 N N . PRO A 1 112 ? 13.888 -0.495 -21.856 1.00 92.50 112 PRO A N 1
ATOM 803 C CA . PRO A 1 112 ? 14.682 -1.272 -20.899 1.00 92.50 112 PRO A CA 1
ATOM 804 C C . PRO A 1 112 ? 14.053 -1.307 -19.492 1.00 92.50 112 PRO A C 1
ATOM 806 O O . PRO A 1 112 ? 13.237 -0.457 -19.141 1.00 92.50 112 PRO A O 1
ATOM 809 N N . VAL A 1 113 ? 14.445 -2.296 -18.682 1.00 94.56 113 VAL A N 1
ATOM 810 C CA . VAL A 1 113 ? 13.981 -2.438 -17.290 1.00 94.56 113 VAL A CA 1
ATOM 811 C C . VAL A 1 113 ? 14.785 -1.500 -16.372 1.00 94.56 113 VAL A C 1
ATOM 813 O O . VAL A 1 113 ? 15.999 -1.702 -16.225 1.00 94.56 113 VAL A O 1
ATOM 816 N N . PRO A 1 114 ? 14.160 -0.512 -15.705 1.00 94.62 114 PRO A N 1
ATOM 817 C CA . PRO A 1 114 ? 14.844 0.443 -14.836 1.00 94.62 114 PRO A CA 1
ATOM 818 C C . PRO A 1 114 ? 15.101 -0.159 -13.444 1.00 94.62 114 PRO A C 1
ATOM 820 O O . PRO A 1 114 ? 14.382 0.086 -12.478 1.00 94.62 114 PRO A O 1
ATOM 823 N N . ARG A 1 115 ? 16.160 -0.971 -13.320 1.00 93.62 115 ARG A N 1
ATOM 824 C CA . ARG A 1 115 ? 16.466 -1.731 -12.088 1.00 93.62 115 ARG A CA 1
ATOM 825 C C . ARG A 1 115 ? 16.580 -0.870 -10.824 1.00 93.62 115 ARG A C 1
ATOM 827 O O . ARG A 1 115 ? 16.052 -1.269 -9.793 1.00 93.62 115 ARG A O 1
ATOM 834 N N . ALA A 1 116 ? 17.244 0.284 -10.909 1.00 95.88 116 ALA A N 1
ATOM 835 C CA . ALA A 1 116 ? 17.442 1.172 -9.760 1.00 95.88 116 ALA A CA 1
ATOM 836 C C . ALA A 1 116 ? 16.114 1.739 -9.230 1.00 95.88 116 ALA A C 1
ATOM 838 O O . ALA A 1 116 ? 15.908 1.824 -8.023 1.00 95.88 116 ALA A O 1
ATOM 839 N N . GLU A 1 117 ? 15.190 2.074 -10.133 1.00 94.44 117 GLU A N 1
ATOM 840 C CA . GLU A 1 117 ? 13.863 2.572 -9.772 1.00 94.44 117 GLU A CA 1
ATOM 841 C C . GLU A 1 117 ? 13.012 1.467 -9.141 1.00 94.44 117 GLU A C 1
ATOM 843 O O . GLU A 1 117 ? 12.380 1.683 -8.109 1.00 94.44 117 GLU A O 1
ATOM 848 N N . ILE A 1 118 ? 13.068 0.250 -9.695 1.00 96.19 118 ILE A N 1
ATOM 849 C CA . ILE A 1 118 ? 12.393 -0.916 -9.113 1.00 96.19 118 ILE A CA 1
ATOM 850 C C . ILE A 1 118 ? 12.921 -1.207 -7.705 1.00 96.19 118 ILE A C 1
ATOM 852 O O . ILE A 1 118 ? 12.122 -1.518 -6.823 1.00 96.19 118 ILE A O 1
ATOM 856 N N . GLU A 1 119 ? 14.232 -1.132 -7.473 1.00 96.44 119 GLU A N 1
ATOM 857 C CA . GLU A 1 119 ? 14.830 -1.375 -6.154 1.00 96.44 119 GLU A CA 1
ATOM 858 C C . GLU A 1 119 ? 14.365 -0.333 -5.128 1.00 96.44 119 GLU A C 1
ATOM 860 O O . GLU A 1 119 ? 13.802 -0.713 -4.099 1.00 96.44 119 GLU A O 1
ATOM 865 N N . ALA A 1 120 ? 14.480 0.958 -5.456 1.00 95.88 120 ALA A N 1
ATOM 866 C CA . ALA A 1 120 ? 14.023 2.046 -4.590 1.00 95.88 120 ALA A CA 1
ATOM 867 C C . ALA A 1 120 ? 12.518 1.947 -4.281 1.00 95.88 120 ALA A C 1
ATOM 869 O O . ALA A 1 120 ? 12.088 2.091 -3.134 1.00 95.88 120 ALA A O 1
ATOM 870 N N . LEU A 1 121 ? 11.705 1.640 -5.295 1.00 95.81 121 LEU A N 1
ATOM 871 C CA . LEU A 1 121 ? 10.266 1.477 -5.123 1.00 95.81 121 LEU A CA 1
ATOM 872 C C . LEU A 1 121 ? 9.928 0.229 -4.293 1.00 95.81 121 LEU A C 1
ATOM 874 O O . LEU A 1 121 ? 9.007 0.269 -3.481 1.00 95.81 121 LEU A O 1
ATOM 878 N N . SER A 1 122 ? 10.685 -0.864 -4.442 1.00 96.00 122 SER A N 1
ATOM 879 C CA . SER A 1 122 ? 10.513 -2.087 -3.639 1.00 96.00 122 SER A CA 1
ATOM 880 C C . SER A 1 122 ? 10.755 -1.826 -2.154 1.00 96.00 122 SER A C 1
ATOM 882 O O . SER A 1 122 ? 9.957 -2.259 -1.322 1.00 96.00 122 SER A O 1
ATOM 884 N N . GLU A 1 123 ? 11.835 -1.113 -1.827 1.00 96.25 123 GLU A N 1
ATOM 885 C CA . GLU A 1 123 ? 12.168 -0.732 -0.453 1.00 96.25 123 GLU A CA 1
ATOM 886 C C . GLU A 1 123 ? 11.073 0.160 0.139 1.00 96.25 123 GLU A C 1
ATOM 888 O O . GLU A 1 123 ? 10.524 -0.143 1.201 1.00 96.25 123 GLU A O 1
ATOM 893 N N . HIS A 1 124 ? 10.660 1.189 -0.605 1.00 95.62 124 HIS A N 1
ATOM 894 C CA . HIS A 1 124 ? 9.593 2.086 -0.178 1.00 95.62 124 HIS A CA 1
ATOM 895 C C . HIS A 1 124 ? 8.257 1.361 0.059 1.00 95.62 124 HIS A C 1
ATOM 897 O O . HIS A 1 124 ? 7.591 1.599 1.074 1.00 95.62 124 HIS A O 1
ATOM 903 N N . ILE A 1 125 ? 7.864 0.453 -0.843 1.00 96.06 125 ILE A N 1
ATOM 904 C CA . ILE A 1 125 ? 6.665 -0.383 -0.688 1.00 96.06 125 ILE A CA 1
ATOM 905 C C . ILE A 1 125 ? 6.777 -1.221 0.581 1.00 96.06 125 ILE A C 1
ATOM 907 O O . ILE A 1 125 ? 5.830 -1.257 1.367 1.00 96.06 125 ILE A O 1
ATOM 911 N N . TRP A 1 126 ? 7.915 -1.882 0.803 1.00 94.62 126 TRP A N 1
ATOM 912 C CA . TRP A 1 126 ? 8.110 -2.734 1.972 1.00 94.62 126 TRP A CA 1
ATOM 913 C C . TRP A 1 126 ? 7.993 -1.951 3.283 1.00 94.62 126 TRP A C 1
ATOM 915 O O . TRP A 1 126 ? 7.202 -2.320 4.156 1.00 94.62 126 TRP A O 1
ATOM 925 N N . GLU A 1 127 ? 8.707 -0.835 3.412 1.00 94.50 127 GLU A N 1
ATOM 926 C CA . GLU A 1 127 ? 8.616 0.010 4.604 1.00 94.50 127 GLU A CA 1
ATOM 927 C C . GLU A 1 127 ? 7.190 0.500 4.854 1.00 94.50 127 GLU A C 1
ATOM 929 O O . GLU A 1 127 ? 6.707 0.507 5.990 1.00 94.50 127 GLU A O 1
ATOM 934 N N . THR A 1 128 ? 6.506 0.908 3.787 1.00 95.31 128 THR A N 1
ATOM 935 C CA . THR A 1 128 ? 5.139 1.419 3.864 1.00 95.31 128 THR A CA 1
ATOM 936 C C . THR A 1 128 ? 4.164 0.313 4.263 1.00 95.31 128 THR A C 1
ATOM 938 O O . THR A 1 128 ? 3.303 0.542 5.115 1.00 95.31 128 THR A O 1
ATOM 941 N N . LYS A 1 129 ? 4.346 -0.915 3.752 1.00 95.00 129 LYS A N 1
ATOM 942 C CA . LYS A 1 129 ? 3.584 -2.095 4.183 1.00 95.00 129 LYS A CA 1
ATOM 943 C C . LYS A 1 129 ? 3.705 -2.315 5.688 1.00 95.00 129 LYS A C 1
ATOM 945 O O . LYS A 1 129 ? 2.678 -2.459 6.349 1.00 95.00 129 LYS A O 1
ATOM 950 N N . VAL A 1 130 ? 4.929 -2.304 6.218 1.00 94.81 130 VAL A N 1
ATOM 951 C CA . VAL A 1 130 ? 5.202 -2.508 7.651 1.00 94.81 130 VAL A CA 1
ATOM 952 C C . VAL A 1 130 ? 4.618 -1.374 8.500 1.00 94.81 130 VAL A C 1
ATOM 954 O O . VAL A 1 130 ? 3.997 -1.635 9.533 1.00 94.81 130 VAL A O 1
ATOM 957 N N . LYS A 1 131 ? 4.766 -0.114 8.066 1.00 95.06 131 LYS A N 1
ATOM 958 C CA . LYS A 1 131 ? 4.202 1.054 8.766 1.00 95.06 131 LYS A CA 1
ATOM 959 C C . LYS A 1 131 ? 2.680 0.965 8.869 1.00 95.06 131 LYS A C 1
ATOM 961 O O . LYS A 1 131 ? 2.148 1.107 9.971 1.00 95.06 131 LYS A O 1
ATOM 966 N N . PHE A 1 132 ? 1.996 0.671 7.763 1.00 95.25 132 PHE A N 1
ATOM 967 C CA . PHE A 1 132 ? 0.544 0.497 7.775 1.00 95.25 132 PHE A CA 1
ATOM 968 C C . PHE A 1 132 ? 0.119 -0.686 8.638 1.00 95.25 132 PHE A C 1
ATOM 970 O O . PHE A 1 132 ? -0.793 -0.532 9.442 1.00 95.25 132 PHE A O 1
ATOM 977 N N . ALA A 1 133 ? 0.803 -1.828 8.544 1.00 94.81 133 ALA A N 1
ATOM 978 C CA . ALA A 1 133 ? 0.489 -2.996 9.362 1.00 94.81 133 ALA A CA 1
ATOM 979 C C . ALA A 1 133 ? 0.534 -2.669 10.857 1.00 94.81 133 ALA A C 1
ATOM 981 O O . ALA A 1 133 ? -0.428 -2.912 11.582 1.00 94.81 133 ALA A O 1
ATOM 982 N N . ARG A 1 134 ? 1.610 -2.018 11.312 1.00 96.00 134 ARG A N 1
ATOM 983 C CA . ARG A 1 134 ? 1.748 -1.576 12.704 1.00 96.00 134 ARG A CA 1
ATOM 984 C C . ARG A 1 134 ? 0.636 -0.616 13.120 1.00 96.00 134 ARG A C 1
ATOM 986 O O . ARG A 1 134 ? 0.124 -0.723 14.229 1.00 96.00 134 ARG A O 1
ATOM 993 N N . GLN A 1 135 ? 0.277 0.333 12.260 1.00 95.00 135 GLN A N 1
ATOM 994 C CA . GLN A 1 135 ? -0.789 1.286 12.561 1.00 95.00 135 GLN A CA 1
ATOM 995 C C . GLN A 1 135 ? -2.166 0.613 12.620 1.00 95.00 135 GLN A C 1
ATOM 997 O O . GLN A 1 135 ? -2.947 0.952 13.501 1.00 95.00 135 GLN A O 1
ATOM 1002 N N . ILE A 1 136 ? -2.439 -0.369 11.754 1.00 94.69 136 ILE A N 1
ATOM 1003 C CA . ILE A 1 136 ? -3.664 -1.180 11.797 1.00 94.69 136 ILE A CA 1
ATOM 1004 C C . ILE A 1 136 ? -3.713 -1.989 13.098 1.00 94.69 136 ILE A C 1
ATOM 1006 O O . ILE A 1 136 ? -4.712 -1.936 13.808 1.00 94.69 136 ILE A O 1
ATOM 1010 N N . HIS A 1 137 ? -2.632 -2.684 13.466 1.00 94.25 137 HIS A N 1
ATOM 1011 C CA . HIS A 1 137 ? -2.560 -3.459 14.717 1.00 94.25 137 HIS A CA 1
ATOM 1012 C C . HIS A 1 137 ? -2.753 -2.598 15.974 1.00 94.25 137 HIS A C 1
ATOM 1014 O O . HIS A 1 137 ? -3.328 -3.063 16.952 1.00 94.25 137 HIS A O 1
ATOM 1020 N N . ASN A 1 138 ? -2.327 -1.334 15.932 1.00 94.25 138 ASN A N 1
ATOM 1021 C CA . ASN A 1 138 ? -2.448 -0.388 17.045 1.00 94.25 138 ASN A CA 1
ATOM 1022 C C . ASN A 1 138 ? -3.670 0.542 16.936 1.00 94.25 138 ASN A C 1
ATOM 1024 O O . ASN A 1 138 ? -3.744 1.545 17.651 1.00 94.25 138 ASN A O 1
ATOM 1028 N N . TRP A 1 139 ? -4.604 0.266 16.024 1.00 94.75 139 TRP A N 1
ATOM 1029 C CA . TRP A 1 139 ? -5.763 1.127 15.824 1.00 94.75 139 TRP A CA 1
ATOM 1030 C C . TRP A 1 139 ? -6.708 1.041 17.024 1.00 94.75 139 TRP A C 1
ATOM 1032 O O . TRP A 1 139 ? -7.106 -0.045 17.431 1.00 94.75 139 TRP A O 1
ATOM 1042 N N . SER A 1 140 ? -7.065 2.189 17.604 1.00 92.38 140 SER A N 1
ATOM 1043 C CA . SER A 1 140 ? -7.777 2.227 18.890 1.00 92.38 140 SER A CA 1
ATOM 1044 C C . SER A 1 140 ? -9.215 1.708 18.821 1.00 92.38 140 SER A C 1
ATOM 1046 O O . SER A 1 140 ? -9.730 1.211 19.816 1.00 92.38 140 SER A O 1
ATOM 1048 N N . ASP A 1 141 ? -9.868 1.846 17.666 1.00 92.56 141 ASP A N 1
ATOM 1049 C CA . ASP A 1 141 ? -11.227 1.351 17.441 1.00 92.56 141 ASP A CA 1
ATOM 1050 C C . ASP A 1 141 ? -11.195 -0.057 16.815 1.00 92.56 141 ASP A C 1
ATOM 1052 O O . ASP A 1 141 ? -10.698 -0.192 15.693 1.00 92.56 141 ASP A O 1
ATOM 1056 N N . PRO A 1 142 ? -11.741 -1.097 17.473 1.00 92.12 142 PRO A N 1
ATOM 1057 C CA . PRO A 1 142 ? -11.702 -2.467 16.960 1.00 92.12 142 PRO A CA 1
ATOM 1058 C C . PRO A 1 142 ? -12.489 -2.643 15.654 1.00 92.12 142 PRO A C 1
ATOM 1060 O O . PRO A 1 142 ? -12.105 -3.450 14.805 1.00 92.12 142 PRO A O 1
ATOM 1063 N N . VAL A 1 143 ? -13.567 -1.877 15.446 1.00 92.62 143 VAL A N 1
ATOM 1064 C CA . VAL A 1 143 ? -14.346 -1.954 14.199 1.00 92.62 143 VAL A CA 1
ATOM 1065 C C . VAL A 1 143 ? -13.547 -1.347 13.047 1.00 92.62 143 VAL A C 1
ATOM 1067 O O . VAL A 1 143 ? -13.368 -1.990 12.010 1.00 92.62 143 VAL A O 1
ATOM 1070 N N . GLY A 1 144 ? -13.001 -0.145 13.239 1.00 92.75 144 GLY A N 1
ATOM 1071 C CA . GLY A 1 144 ? -12.097 0.494 12.288 1.00 92.75 144 GLY A CA 1
ATOM 1072 C C . GLY A 1 144 ? -10.866 -0.359 11.986 1.00 92.75 144 GLY A C 1
ATOM 1073 O O . GLY A 1 144 ? -10.515 -0.517 10.817 1.00 92.75 144 GLY A O 1
ATOM 1074 N N . GLN A 1 145 ? -10.264 -0.978 13.005 1.00 94.81 145 GLN A N 1
ATOM 1075 C CA . GLN A 1 145 ? -9.153 -1.917 12.850 1.00 94.81 145 GLN A CA 1
ATOM 1076 C C . GLN A 1 145 ? -9.515 -3.063 11.904 1.00 94.81 145 GLN A C 1
ATOM 1078 O O . GLN A 1 145 ? -8.794 -3.312 10.938 1.00 94.81 145 GLN A O 1
ATOM 1083 N N . MET A 1 146 ? -10.636 -3.742 12.162 1.00 94.88 146 MET A N 1
ATOM 1084 C CA . MET A 1 146 ? -11.102 -4.860 11.345 1.00 94.88 146 MET A CA 1
ATOM 1085 C C . MET A 1 146 ? -11.344 -4.431 9.892 1.00 94.88 146 MET A C 1
ATOM 1087 O O . MET A 1 146 ? -10.923 -5.129 8.968 1.00 94.88 146 MET A O 1
ATOM 1091 N N . ILE A 1 147 ? -11.978 -3.272 9.672 1.00 95.56 147 ILE A N 1
ATOM 1092 C CA . ILE A 1 147 ? -12.239 -2.758 8.319 1.00 95.56 147 ILE A CA 1
ATOM 1093 C C . ILE A 1 147 ? -10.923 -2.456 7.591 1.00 95.56 147 ILE A C 1
ATOM 1095 O O . ILE A 1 147 ? -10.763 -2.852 6.435 1.00 95.56 147 ILE A O 1
ATOM 1099 N N . LEU A 1 148 ? -9.969 -1.792 8.252 1.00 95.88 148 LEU A N 1
ATOM 1100 C CA . LEU A 1 148 ? -8.670 -1.470 7.656 1.00 95.88 148 LEU A CA 1
ATOM 1101 C C . LEU A 1 148 ? -7.840 -2.724 7.377 1.00 95.88 148 LEU A C 1
ATOM 1103 O O . LEU A 1 148 ? -7.234 -2.814 6.311 1.00 95.88 148 LEU A O 1
ATOM 1107 N N . ALA A 1 149 ? -7.839 -3.699 8.289 1.00 95.94 149 ALA A N 1
ATOM 1108 C CA . ALA A 1 149 ? -7.171 -4.981 8.091 1.00 95.94 149 ALA A CA 1
ATOM 1109 C C . ALA A 1 149 ? -7.754 -5.722 6.882 1.00 95.94 149 ALA A C 1
ATOM 1111 O O . ALA A 1 149 ? -7.004 -6.150 6.007 1.00 95.94 149 ALA A O 1
ATOM 1112 N N . ASN A 1 150 ? -9.083 -5.806 6.777 1.00 96.38 150 ASN A N 1
ATOM 1113 C CA . ASN A 1 150 ? -9.740 -6.465 5.650 1.00 96.38 150 ASN A CA 1
ATOM 1114 C C . ASN A 1 150 ? -9.475 -5.743 4.318 1.00 96.38 150 ASN A C 1
ATOM 1116 O O . ASN A 1 150 ? -9.181 -6.385 3.307 1.00 96.38 150 ASN A O 1
ATOM 1120 N N . LEU A 1 151 ? -9.525 -4.407 4.313 1.00 96.00 151 LEU A N 1
ATOM 1121 C CA . LEU A 1 151 ? -9.192 -3.603 3.137 1.00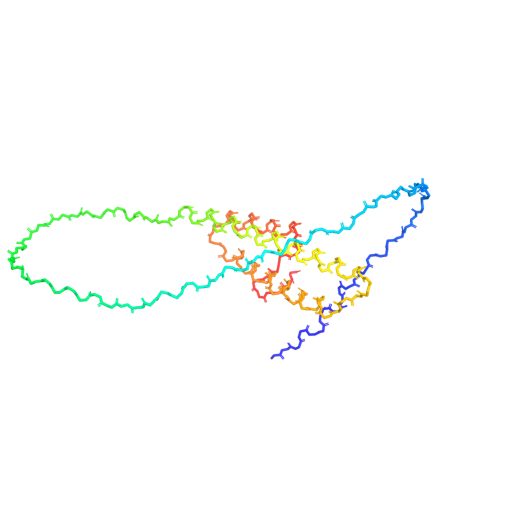 96.00 151 LEU A CA 1
ATOM 1122 C C . LEU A 1 151 ? -7.736 -3.821 2.707 1.00 96.00 151 LEU A C 1
ATOM 1124 O O . LEU A 1 151 ? -7.471 -4.054 1.528 1.00 96.00 151 LEU A O 1
ATOM 1128 N N . TYR A 1 152 ? -6.802 -3.770 3.660 1.00 96.69 152 TYR A N 1
ATOM 1129 C CA . TYR A 1 152 ? -5.388 -4.018 3.403 1.00 96.69 152 TYR A CA 1
ATOM 1130 C C . TYR A 1 152 ? -5.186 -5.407 2.804 1.00 96.69 152 TYR A C 1
ATOM 1132 O O . TYR A 1 152 ? -4.507 -5.531 1.788 1.00 96.69 152 TYR A O 1
ATOM 1140 N N . VAL A 1 153 ? -5.813 -6.436 3.384 1.00 96.19 153 VAL A N 1
ATOM 1141 C CA . VAL A 1 153 ? -5.675 -7.809 2.891 1.00 96.19 153 VAL A CA 1
ATOM 1142 C C . VAL A 1 153 ? -6.212 -7.968 1.477 1.00 96.19 153 VAL A C 1
ATOM 1144 O O . VAL A 1 153 ? -5.561 -8.572 0.625 1.00 96.19 153 VAL A O 1
ATOM 1147 N N . THR A 1 154 ? -7.359 -7.355 1.207 1.00 96.38 154 THR A N 1
ATOM 1148 C CA . THR A 1 154 ? -8.005 -7.395 -0.108 1.00 96.38 154 THR A CA 1
ATOM 1149 C C . THR A 1 154 ? -7.157 -6.726 -1.191 1.00 96.38 154 THR A C 1
ATOM 1151 O O . THR A 1 154 ? -7.081 -7.232 -2.308 1.00 96.38 154 THR A O 1
ATOM 1154 N N . LEU A 1 155 ? -6.525 -5.587 -0.888 1.00 95.06 155 LEU A N 1
ATOM 1155 C CA . LEU A 1 155 ? -5.792 -4.804 -1.889 1.00 95.06 155 LEU A CA 1
ATOM 1156 C C . LEU A 1 155 ? -4.316 -5.193 -2.003 1.00 95.06 155 LEU A C 1
ATOM 1158 O O . LEU A 1 155 ? -3.775 -5.217 -3.104 1.00 95.06 155 LEU A O 1
ATOM 1162 N N . ILE A 1 156 ? -3.657 -5.456 -0.877 1.00 95.50 156 ILE A N 1
ATOM 1163 C CA . ILE A 1 156 ? -2.196 -5.586 -0.776 1.00 95.50 156 ILE A CA 1
ATOM 1164 C C . ILE A 1 156 ? -1.757 -7.047 -0.572 1.00 95.50 156 ILE A C 1
ATOM 1166 O O . ILE A 1 156 ? -0.595 -7.381 -0.826 1.00 95.50 156 ILE A O 1
ATOM 1170 N N . GLY A 1 157 ? -2.653 -7.926 -0.114 1.00 93.19 157 GLY A N 1
ATOM 1171 C CA . GLY A 1 157 ? -2.348 -9.313 0.246 1.00 93.19 157 GLY A CA 1
ATOM 1172 C C . GLY A 1 157 ? -2.032 -9.465 1.734 1.00 93.19 157 GLY A C 1
ATOM 1173 O O . GLY A 1 157 ? -2.671 -8.861 2.579 1.00 93.19 157 GLY A O 1
ATOM 1174 N N . THR A 1 158 ? -1.050 -10.276 2.112 1.00 93.50 158 THR A N 1
ATOM 1175 C CA . THR A 1 158 ? -0.832 -10.594 3.533 1.00 93.50 158 THR A CA 1
ATOM 1176 C C . THR A 1 158 ? -0.522 -9.356 4.379 1.00 93.50 158 THR A C 1
ATOM 1178 O O . THR A 1 158 ? 0.384 -8.588 4.040 1.00 93.50 158 THR A O 1
ATOM 1181 N N . LEU A 1 159 ? -1.256 -9.199 5.488 1.00 94.44 159 LEU A N 1
ATOM 1182 C CA . LEU A 1 159 ? -1.004 -8.202 6.527 1.00 94.44 159 LEU A CA 1
ATOM 1183 C C . LEU A 1 159 ? 0.168 -8.681 7.402 1.00 94.44 159 LEU A C 1
ATOM 1185 O O . LEU A 1 159 ? 0.026 -9.696 8.081 1.00 94.44 159 LEU A O 1
ATOM 1189 N N . PRO A 1 160 ? 1.320 -7.988 7.395 1.00 91.06 160 PRO A N 1
ATOM 1190 C CA . PRO A 1 160 ? 2.433 -8.331 8.272 1.00 91.06 160 PRO A CA 1
ATOM 1191 C C . PRO A 1 160 ? 2.059 -8.222 9.753 1.00 91.06 160 PRO A C 1
ATOM 1193 O O . PRO A 1 160 ? 1.196 -7.432 10.146 1.00 91.06 160 PRO A O 1
ATOM 1196 N N . ASN A 1 161 ? 2.771 -8.963 10.590 1.00 89.19 161 ASN A N 1
ATOM 1197 C CA . ASN A 1 161 ? 2.759 -8.779 12.034 1.00 89.19 161 ASN A CA 1
ATOM 1198 C C . ASN A 1 161 ? 3.385 -7.415 12.416 1.00 89.19 161 ASN A C 1
ATOM 1200 O O . ASN A 1 161 ? 4.071 -6.786 11.601 1.00 89.19 161 ASN A O 1
ATOM 1204 N N . PRO A 1 162 ? 3.186 -6.924 13.655 1.00 82.56 162 PRO A N 1
ATOM 1205 C CA . PRO A 1 162 ? 3.696 -5.616 14.093 1.00 82.56 162 PRO A CA 1
ATOM 1206 C C . PRO A 1 162 ? 5.225 -5.450 14.008 1.00 82.56 162 PRO A C 1
ATOM 1208 O O . PRO A 1 162 ? 5.730 -4.325 13.888 1.00 82.56 162 PRO A O 1
ATOM 1211 N N . ASP A 1 163 ? 5.954 -6.564 14.074 1.00 83.19 163 ASP A N 1
ATOM 1212 C CA . ASP A 1 163 ? 7.410 -6.670 13.941 1.00 83.19 163 ASP A CA 1
ATOM 1213 C C . ASP A 1 163 ? 7.883 -6.733 12.475 1.00 83.19 163 ASP A C 1
ATOM 1215 O O . ASP A 1 163 ? 9.083 -6.691 12.209 1.00 83.19 163 ASP A O 1
ATOM 1219 N N . GLY A 1 164 ? 6.950 -6.783 11.520 1.00 78.88 164 GLY A N 1
ATOM 1220 C CA . GLY A 1 164 ? 7.223 -6.907 10.091 1.00 78.88 164 GLY A CA 1
ATOM 1221 C C . GLY A 1 164 ? 7.423 -8.346 9.612 1.00 78.88 164 GLY A C 1
ATOM 1222 O O . GLY A 1 164 ? 7.715 -8.540 8.431 1.00 78.88 164 GLY A O 1
ATOM 1223 N N . SER A 1 165 ? 7.254 -9.348 10.482 1.00 84.62 165 SER A N 1
ATOM 1224 C CA . SER A 1 165 ? 7.228 -10.748 10.053 1.00 84.62 165 SER A CA 1
ATOM 1225 C C . SER A 1 165 ? 5.955 -11.041 9.252 1.00 84.62 165 SER A C 1
ATOM 1227 O O . SER A 1 165 ? 4.902 -10.441 9.479 1.00 84.62 165 SER A O 1
ATOM 1229 N N . ILE A 1 166 ? 6.0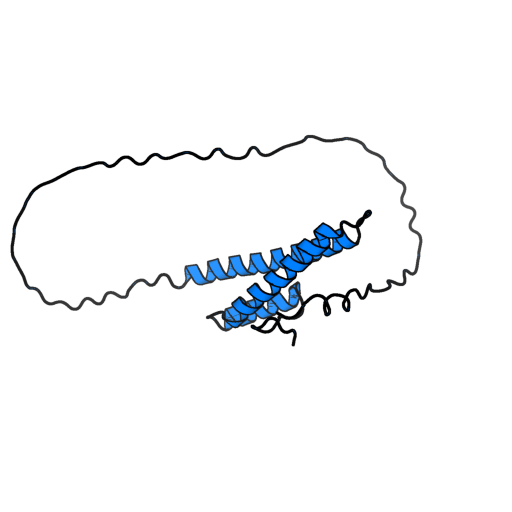56 -11.933 8.266 1.00 79.06 166 ILE A N 1
ATOM 1230 C CA . ILE A 1 166 ? 4.890 -12.422 7.526 1.00 79.06 166 ILE A CA 1
ATOM 1231 C C . ILE A 1 166 ? 4.386 -13.672 8.264 1.00 79.06 166 ILE A C 1
ATOM 1233 O O . ILE A 1 166 ? 5.221 -14.534 8.552 1.00 79.06 166 ILE A O 1
ATOM 1237 N N . PRO A 1 167 ? 3.088 -13.748 8.611 1.00 69.62 167 PRO A N 1
ATOM 1238 C CA . PRO A 1 167 ? 2.501 -14.936 9.227 1.00 69.62 167 PRO A CA 1
ATOM 1239 C C . PRO A 1 167 ? 2.518 -16.159 8.301 1.00 69.62 167 PRO A C 1
ATOM 1241 O O . PRO A 1 167 ? 2.527 -15.978 7.059 1.00 69.62 167 PRO A O 1
#

pLDDT: mean 70.17, std 24.19, range [35.56, 97.75]

Sequence (167 aa):
MGSFKTVFLSYIRVPSIQSSHPNRIIKPTNLSSNPACCIPRPPTPSTSSLLPHRCCTTASMSSQAPASGPASGPASGPASIASGAIFRAFVGGIYNLKASIDHREVLAMSSPVPRAEIEALSEHIWETKVKFARQIHNWSDPVGQMILANLYVTLIGTLPNPDGSIP